Protein AF-A0A398CR33-F1 (afdb_monomer_lite)

Radius of gyration: 19.49 Å; chains: 1; bounding box: 33×24×61 Å

Secondary structure (DSSP, 8-state):
-HHHHHHHHHHHHHTTTTHHHHHHHHHHHHHHHTSSS--HHHHHHHHHHHHHHHHHHHHHHHHTTS-HHHHHHHHHHHHHHHHHHH--

Organism: NCBI:txid2315694

Sequence (88 aa):
MRALIVYQLKHYIRSYRYFPPLLLYIVSIVFIYGIVPNPVMESYSLTSAVLFLFSAWLGFSYIDSEHEIQQMIASSHAATSLNIIWLK

pLDDT: mean 86.83, std 15.14, range [38.12, 97.94]

Structure (mmCIF, N/CA/C/O backbone):
data_AF-A0A398CR33-F1
#
_entry.id   AF-A0A398CR33-F1
#
loop_
_atom_site.group_PDB
_atom_site.id
_atom_site.type_symbol
_atom_site.label_atom_id
_atom_site.label_alt_id
_atom_site.label_comp_id
_atom_site.label_asym_id
_atom_site.label_entity_id
_atom_site.label_seq_id
_atom_site.pdbx_PDB_ins_code
_atom_site.Cartn_x
_atom_site.Cartn_y
_atom_site.Cartn_z
_atom_site.occupancy
_atom_site.B_iso_or_equiv
_atom_site.auth_seq_id
_atom_site.auth_comp_id
_atom_site.auth_asym_id
_atom_site.auth_atom_id
_atom_site.pdbx_PDB_model_num
ATOM 1 N N . MET A 1 1 ? -7.770 -14.096 20.419 1.00 74.88 1 MET A N 1
ATOM 2 C CA . MET A 1 1 ? -6.870 -13.487 19.408 1.00 74.88 1 MET A CA 1
ATOM 3 C C . MET A 1 1 ? -7.356 -13.612 17.959 1.00 74.88 1 MET A C 1
ATOM 5 O O . MET A 1 1 ? -7.461 -12.586 17.304 1.00 74.88 1 MET A O 1
ATOM 9 N N . ARG A 1 2 ? -7.713 -14.804 17.443 1.00 85.38 2 ARG A N 1
ATOM 10 C CA . ARG A 1 2 ? -8.149 -14.980 16.033 1.00 85.38 2 ARG A CA 1
ATOM 11 C C . ARG A 1 2 ? -9.292 -14.050 15.595 1.00 85.38 2 ARG A C 1
ATOM 13 O O . ARG A 1 2 ? -9.229 -13.492 14.507 1.00 85.38 2 ARG A O 1
ATOM 20 N N . ALA A 1 3 ? -10.314 -13.873 16.435 1.00 86.44 3 ALA A N 1
ATOM 21 C CA . ALA A 1 3 ? -11.458 -13.012 16.121 1.00 86.44 3 ALA A CA 1
ATOM 22 C C . ALA A 1 3 ? -11.055 -11.544 15.893 1.00 86.44 3 ALA A C 1
ATOM 24 O O . ALA A 1 3 ? -11.548 -10.924 14.958 1.00 86.44 3 ALA A O 1
ATOM 25 N N . LEU A 1 4 ? -10.111 -11.028 16.688 1.00 86.06 4 LEU A N 1
ATOM 26 C CA . LEU A 1 4 ? -9.612 -9.657 16.576 1.00 86.06 4 LEU A CA 1
ATOM 27 C C . LEU A 1 4 ? -8.800 -9.451 15.294 1.00 86.06 4 LEU A C 1
ATOM 29 O O . LEU A 1 4 ? -9.019 -8.478 14.585 1.00 86.06 4 LEU A O 1
ATOM 33 N N . ILE A 1 5 ? -7.928 -10.403 14.945 1.00 88.38 5 ILE A N 1
ATOM 34 C CA . ILE A 1 5 ? -7.162 -10.366 13.686 1.00 88.38 5 ILE A CA 1
ATOM 35 C C . ILE A 1 5 ? -8.109 -10.359 12.480 1.00 88.38 5 ILE A C 1
ATOM 37 O O . ILE A 1 5 ? -7.949 -9.564 11.558 1.00 88.38 5 ILE A O 1
ATOM 41 N N . VAL A 1 6 ? -9.124 -11.230 12.492 1.00 91.25 6 VAL A N 1
ATOM 42 C CA . VAL A 1 6 ? -10.127 -11.295 11.418 1.00 91.25 6 VAL A CA 1
ATOM 43 C C . VAL A 1 6 ? -10.942 -10.004 11.343 1.00 91.25 6 VAL A C 1
ATOM 45 O O . VAL A 1 6 ? -11.276 -9.570 10.243 1.00 91.25 6 VAL A O 1
ATOM 48 N N . TYR A 1 7 ? -11.261 -9.398 12.486 1.00 90.62 7 TYR A N 1
ATOM 49 C CA . TYR A 1 7 ? -11.959 -8.119 12.558 1.00 90.62 7 TYR A CA 1
ATOM 50 C C . TYR A 1 7 ? -11.112 -6.983 11.957 1.00 90.62 7 TYR A C 1
ATOM 52 O O . TYR A 1 7 ? -11.591 -6.362 11.008 1.00 90.62 7 TYR A O 1
ATOM 60 N N . GLN A 1 8 ? -9.843 -6.812 12.357 1.00 90.88 8 GLN A N 1
ATOM 61 C CA . GLN A 1 8 ? -8.973 -5.775 11.771 1.00 90.88 8 GLN A CA 1
ATOM 62 C C . GLN A 1 8 ? -8.763 -5.967 10.276 1.00 90.88 8 GLN A C 1
ATOM 64 O O . GLN A 1 8 ? -8.855 -5.011 9.509 1.00 90.88 8 GLN A O 1
ATOM 69 N N . LEU A 1 9 ? -8.531 -7.204 9.833 1.00 91.88 9 LEU A N 1
ATOM 70 C CA . LEU A 1 9 ? -8.317 -7.475 8.416 1.00 91.88 9 LEU A CA 1
ATOM 71 C C . LEU A 1 9 ? -9.573 -7.161 7.592 1.00 91.88 9 LEU A C 1
ATOM 73 O O . LEU A 1 9 ? -9.489 -6.514 6.550 1.00 91.88 9 LEU A O 1
ATOM 77 N N . LYS A 1 10 ? -10.756 -7.577 8.066 1.00 93.94 10 LYS A N 1
ATOM 78 C CA . LYS A 1 10 ? -12.030 -7.267 7.400 1.00 93.94 10 LYS A CA 1
ATOM 79 C C . LYS A 1 10 ? -12.321 -5.769 7.393 1.00 93.94 10 LYS A C 1
ATOM 81 O O . LYS A 1 10 ? -12.822 -5.273 6.386 1.00 93.94 10 LYS A O 1
ATOM 86 N N . HIS A 1 11 ? -12.029 -5.071 8.489 1.00 93.12 11 HIS A N 1
ATOM 87 C CA . HIS A 1 11 ? -12.181 -3.619 8.594 1.00 93.12 11 HIS A CA 1
ATOM 88 C C . HIS A 1 11 ? -11.294 -2.904 7.574 1.00 93.12 11 HIS A C 1
ATOM 90 O O . HIS A 1 11 ? -11.786 -2.129 6.753 1.00 93.12 11 HIS A O 1
ATOM 96 N N . TYR A 1 12 ? -10.010 -3.260 7.534 1.00 94.25 12 TYR A N 1
ATOM 97 C CA . TYR A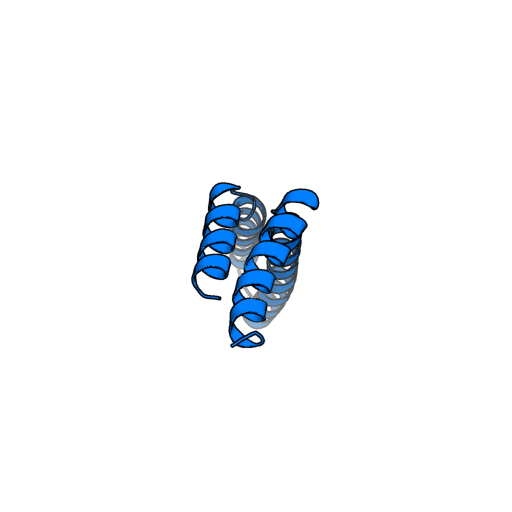 1 12 ? -9.058 -2.672 6.603 1.00 94.25 12 TYR A CA 1
ATOM 98 C C . TYR A 1 12 ? -9.433 -2.921 5.137 1.00 94.25 12 TYR A C 1
ATOM 100 O O . TYR A 1 12 ? -9.462 -1.981 4.343 1.00 94.25 12 TYR A O 1
ATOM 108 N N . ILE A 1 13 ? -9.810 -4.153 4.778 1.00 94.75 13 ILE A N 1
ATOM 109 C CA . ILE A 1 13 ? -10.238 -4.488 3.410 1.00 94.75 13 ILE A CA 1
ATOM 110 C C . ILE A 1 13 ? -11.484 -3.683 3.012 1.00 94.75 13 ILE A C 1
ATOM 112 O O . ILE A 1 13 ? -11.552 -3.161 1.904 1.00 94.75 13 ILE A O 1
ATOM 116 N N . ARG A 1 14 ? -12.458 -3.518 3.914 1.00 94.38 14 ARG A N 1
ATOM 117 C CA . ARG A 1 14 ? -13.673 -2.730 3.635 1.00 94.38 14 ARG A CA 1
ATOM 118 C C . ARG A 1 14 ? -13.414 -1.235 3.478 1.00 94.38 14 ARG A C 1
ATOM 120 O O . ARG A 1 14 ? -14.205 -0.561 2.828 1.00 94.38 14 ARG A O 1
ATOM 127 N N . SER A 1 15 ? -12.333 -0.721 4.059 1.00 92.62 15 SER A N 1
ATOM 128 C CA . SER A 1 15 ? -11.958 0.689 3.928 1.00 92.62 15 SER A CA 1
ATOM 129 C C . SER A 1 15 ? -11.408 1.046 2.542 1.00 92.62 15 SER A C 1
ATOM 131 O O . SER A 1 15 ? -11.266 2.226 2.236 1.00 92.62 15 SER A O 1
ATOM 133 N N . TYR A 1 16 ? -11.048 0.045 1.723 1.00 94.19 16 TYR A N 1
ATOM 134 C CA . TYR A 1 16 ? -10.385 0.202 0.421 1.00 94.19 16 TYR A CA 1
ATOM 135 C C . TYR A 1 16 ? -9.098 1.046 0.442 1.00 94.19 16 TYR A C 1
ATOM 137 O O . TYR A 1 16 ? -8.546 1.364 -0.610 1.00 94.19 16 TYR A O 1
ATOM 145 N N . ARG A 1 17 ? -8.546 1.358 1.623 1.00 93.69 17 ARG A N 1
ATOM 146 C CA . ARG A 1 17 ? -7.324 2.164 1.762 1.00 93.69 17 ARG A CA 1
ATOM 147 C C . ARG A 1 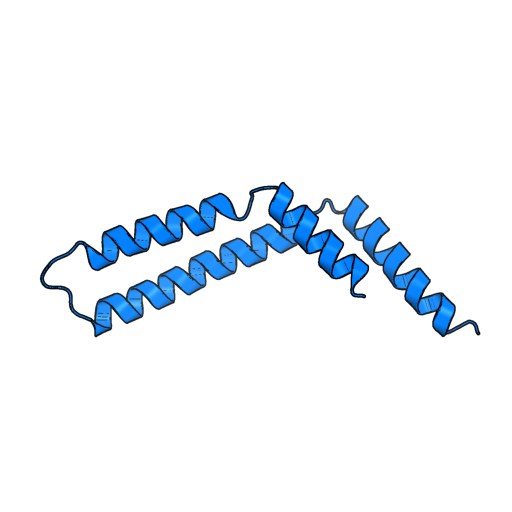17 ? -6.064 1.455 1.244 1.00 93.69 17 ARG A C 1
ATOM 149 O O . ARG A 1 17 ? -5.064 2.116 0.988 1.00 93.69 17 ARG A O 1
ATOM 156 N N . TYR A 1 18 ? -6.127 0.138 1.033 1.00 94.88 18 TYR A N 1
ATOM 157 C CA . TYR A 1 18 ? -5.070 -0.638 0.377 1.00 94.88 18 TYR A CA 1
ATOM 158 C C . TYR A 1 18 ? -5.009 -0.411 -1.143 1.00 94.88 18 TYR A C 1
ATOM 160 O O . TYR A 1 18 ? -3.992 -0.706 -1.767 1.00 94.88 18 TYR A O 1
ATOM 168 N N . PHE A 1 19 ? -6.090 0.084 -1.757 1.00 96.56 19 PHE A N 1
ATOM 169 C CA . PHE A 1 19 ? -6.199 0.186 -3.211 1.00 96.56 19 PHE A CA 1
ATOM 170 C C . PHE A 1 19 ? -5.252 1.237 -3.817 1.00 96.56 19 PHE A C 1
ATOM 172 O O . PHE A 1 19 ? -4.547 0.886 -4.763 1.00 96.56 19 PHE A O 1
ATOM 179 N N . PRO A 1 20 ? -5.140 2.475 -3.282 1.00 95.94 20 PRO A N 1
ATOM 180 C CA . PRO A 1 20 ? -4.208 3.470 -3.814 1.00 95.94 20 PRO A CA 1
ATOM 181 C C . PRO A 1 20 ? -2.735 3.016 -3.869 1.00 95.94 20 PRO A C 1
ATOM 183 O O . PRO A 1 20 ? -2.160 3.080 -4.957 1.00 95.94 20 PRO A O 1
ATOM 186 N N . PRO A 1 21 ? -2.108 2.518 -2.777 1.00 96.88 21 PRO A N 1
ATOM 187 C CA . PRO A 1 21 ? -0.712 2.081 -2.840 1.00 96.88 21 PRO A CA 1
ATOM 188 C C . PRO A 1 21 ? -0.517 0.875 -3.767 1.00 96.88 21 PRO A C 1
ATOM 190 O O . PRO A 1 21 ? 0.489 0.799 -4.466 1.00 96.88 21 PRO A O 1
ATOM 193 N N . LEU A 1 22 ? -1.484 -0.045 -3.829 1.00 96.88 22 LEU A N 1
ATOM 194 C CA . LEU A 1 22 ? -1.397 -1.221 -4.694 1.00 96.88 22 LEU A CA 1
ATOM 195 C C . LEU A 1 22 ? -1.489 -0.841 -6.180 1.00 96.88 22 LEU A C 1
ATOM 197 O O . LEU A 1 22 ? -0.688 -1.311 -6.987 1.00 96.88 22 LEU A O 1
ATOM 201 N N . LEU A 1 23 ? -2.420 0.043 -6.544 1.00 97.81 23 LEU A N 1
ATOM 202 C CA . LEU A 1 23 ? -2.572 0.517 -7.920 1.00 97.81 23 LEU A CA 1
ATOM 203 C C . LEU A 1 23 ? -1.333 1.289 -8.382 1.00 97.81 23 LEU A C 1
ATOM 205 O O . LEU A 1 23 ? -0.818 1.029 -9.468 1.00 97.81 23 LEU A O 1
ATOM 209 N N . LEU A 1 24 ? -0.822 2.199 -7.551 1.00 97.75 24 LEU A N 1
ATOM 210 C CA . LEU A 1 24 ? 0.382 2.965 -7.871 1.00 97.75 24 LEU A CA 1
ATOM 211 C C . LEU A 1 24 ? 1.622 2.073 -7.985 1.00 97.75 24 LEU A C 1
ATOM 213 O O . LEU A 1 24 ? 2.457 2.315 -8.857 1.00 97.75 24 LEU A O 1
ATOM 217 N N . TYR A 1 25 ? 1.724 1.011 -7.181 1.00 97.69 25 TYR A N 1
ATOM 218 C CA . TYR A 1 25 ? 2.785 0.021 -7.338 1.00 97.69 25 TYR A CA 1
ATOM 219 C C . TYR A 1 25 ? 2.715 -0.671 -8.705 1.00 97.69 25 TYR A C 1
ATOM 221 O O . TYR A 1 25 ? 3.716 -0.710 -9.416 1.00 97.69 25 TYR A O 1
ATOM 229 N N . ILE A 1 26 ? 1.534 -1.139 -9.127 1.00 97.81 26 ILE A N 1
ATOM 230 C CA . ILE A 1 26 ? 1.351 -1.774 -10.445 1.00 97.81 26 ILE A CA 1
ATOM 231 C C . ILE A 1 26 ? 1.725 -0.813 -11.580 1.00 97.81 26 ILE A C 1
ATOM 233 O O . ILE A 1 26 ? 2.466 -1.194 -12.484 1.00 97.81 26 ILE A O 1
ATOM 237 N N . VAL A 1 27 ? 1.261 0.440 -11.521 1.00 97.75 27 VAL A N 1
ATOM 238 C CA . VAL A 1 27 ? 1.619 1.473 -12.510 1.00 97.75 27 VAL A CA 1
ATOM 239 C C . VAL A 1 27 ? 3.133 1.689 -12.544 1.00 97.75 27 VAL A C 1
ATOM 241 O O . VAL A 1 27 ? 3.716 1.777 -13.623 1.00 97.75 27 VAL A O 1
ATOM 244 N N . SER A 1 28 ? 3.784 1.705 -11.378 1.00 96.25 28 SER A N 1
ATOM 245 C CA . SER A 1 28 ? 5.240 1.837 -11.275 1.00 96.25 28 SER A CA 1
ATOM 246 C C . SER A 1 28 ? 5.964 0.668 -11.951 1.00 96.25 28 SER A C 1
ATOM 248 O O . SER A 1 28 ? 6.916 0.893 -12.691 1.00 96.25 28 SER A O 1
ATOM 250 N N . ILE A 1 29 ? 5.493 -0.573 -11.770 1.00 96.38 29 ILE A N 1
ATOM 251 C CA . ILE A 1 29 ? 6.049 -1.755 -12.451 1.00 96.38 29 ILE A CA 1
ATOM 252 C C . ILE A 1 29 ? 5.922 -1.629 -13.973 1.00 96.38 29 ILE A C 1
ATOM 254 O O . ILE A 1 29 ? 6.902 -1.857 -14.681 1.00 96.38 29 ILE A O 1
ATOM 258 N N . VAL A 1 30 ? 4.753 -1.226 -14.481 1.00 96.31 30 VAL A N 1
ATOM 259 C CA . VAL A 1 30 ? 4.547 -1.014 -15.926 1.00 96.31 30 VAL A CA 1
ATOM 260 C C . VAL A 1 30 ? 5.534 0.019 -16.473 1.00 96.31 30 VAL A C 1
ATOM 262 O O . VAL A 1 30 ? 6.113 -0.188 -17.536 1.00 96.31 30 VAL A O 1
ATOM 265 N N . PHE A 1 31 ? 5.776 1.099 -15.728 1.00 94.69 31 PHE A N 1
ATOM 266 C CA . PHE A 1 31 ? 6.710 2.148 -16.128 1.00 94.69 31 PHE A CA 1
ATOM 267 C C . PHE A 1 31 ? 8.170 1.674 -16.135 1.00 94.69 31 PHE A C 1
ATOM 269 O O . PHE A 1 31 ? 8.892 1.930 -17.094 1.00 94.69 31 PHE A O 1
ATOM 276 N N . ILE A 1 32 ? 8.598 0.956 -15.091 1.00 94.62 32 ILE A N 1
ATOM 277 C CA . ILE A 1 32 ? 9.984 0.481 -14.952 1.00 94.62 32 ILE A CA 1
ATOM 278 C C . ILE A 1 32 ? 10.314 -0.558 -16.027 1.00 94.62 32 ILE A C 1
ATOM 280 O O . ILE A 1 32 ? 11.372 -0.497 -16.647 1.00 94.62 32 ILE A O 1
ATOM 284 N N . TYR A 1 33 ? 9.405 -1.502 -16.282 1.00 94.69 33 TYR A N 1
ATOM 285 C CA . TYR A 1 33 ? 9.646 -2.580 -17.243 1.00 94.69 33 TYR A CA 1
ATOM 286 C C . TYR A 1 33 ? 9.294 -2.225 -18.692 1.00 94.69 33 TYR A C 1
ATOM 288 O O . TYR A 1 33 ? 9.647 -2.983 -19.593 1.00 94.69 33 TYR A O 1
ATOM 296 N N . GLY A 1 34 ? 8.634 -1.089 -18.934 1.00 92.88 34 GLY A N 1
ATOM 297 C CA . GLY A 1 34 ? 8.271 -0.629 -20.276 1.00 92.88 34 GLY A CA 1
ATOM 298 C C . GLY A 1 34 ? 9.438 -0.077 -21.106 1.00 92.88 34 GLY A C 1
ATOM 299 O O . GLY A 1 34 ? 9.282 0.119 -22.310 1.00 92.88 34 GLY A O 1
ATOM 300 N N . ILE A 1 35 ? 10.602 0.176 -20.495 1.00 87.31 35 ILE A N 1
ATOM 301 C CA . ILE A 1 35 ? 11.772 0.763 -21.165 1.00 87.31 35 ILE A CA 1
ATOM 302 C C . ILE A 1 35 ? 12.659 -0.344 -21.750 1.00 87.31 35 ILE A C 1
ATOM 304 O O . ILE A 1 35 ? 13.074 -1.255 -21.038 1.00 87.31 35 ILE A O 1
ATOM 308 N N . VAL A 1 36 ? 12.985 -0.248 -23.044 1.00 88.69 36 VAL A N 1
ATOM 309 C CA . VAL A 1 36 ? 13.847 -1.203 -23.766 1.00 88.69 36 VAL A CA 1
ATOM 310 C C . VAL A 1 36 ? 15.099 -0.483 -24.300 1.00 88.69 36 VAL A C 1
ATOM 312 O O . VAL A 1 36 ? 14.948 0.585 -24.893 1.00 88.69 36 VAL A O 1
ATOM 315 N N . PRO A 1 37 ? 16.317 -1.054 -24.160 1.00 89.50 37 PRO A N 1
ATOM 316 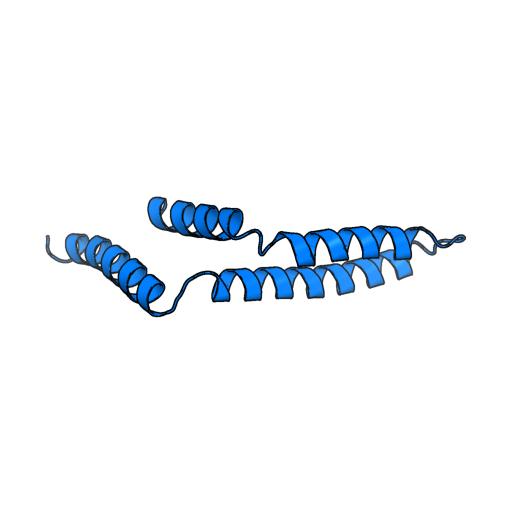C CA . PRO A 1 37 ? 16.640 -2.318 -23.489 1.00 89.50 37 PRO A CA 1
ATOM 317 C C . PRO A 1 37 ? 16.557 -2.200 -21.961 1.00 89.50 37 PRO A C 1
ATOM 319 O O . PRO A 1 37 ? 16.995 -1.208 -21.387 1.00 89.50 37 PRO A O 1
ATOM 322 N N . ASN A 1 38 ? 16.015 -3.231 -21.306 1.00 87.19 38 ASN A N 1
ATOM 323 C CA . ASN A 1 38 ? 15.824 -3.238 -19.858 1.00 87.19 38 ASN A CA 1
ATOM 324 C C . ASN A 1 38 ? 16.986 -3.958 -19.134 1.00 87.19 38 ASN A C 1
ATOM 326 O O . ASN A 1 38 ? 17.078 -5.188 -19.228 1.00 87.19 38 ASN A O 1
ATOM 330 N N . PRO A 1 39 ? 17.861 -3.246 -18.396 1.00 92.00 39 PRO A N 1
ATOM 331 C CA . PRO A 1 39 ? 18.857 -3.877 -17.536 1.00 92.00 39 PRO A CA 1
ATOM 332 C C . PRO A 1 39 ? 18.192 -4.540 -16.319 1.00 92.00 39 PRO A C 1
ATOM 334 O O . PRO A 1 39 ? 17.686 -3.871 -15.419 1.00 92.00 39 PRO A O 1
ATOM 337 N N . VAL A 1 40 ? 18.247 -5.875 -16.258 1.00 91.12 40 VAL A N 1
ATOM 338 C CA . VAL A 1 40 ? 17.552 -6.677 -15.231 1.00 91.12 40 VAL A CA 1
ATOM 339 C C . VAL A 1 40 ? 17.952 -6.284 -13.804 1.00 91.12 40 VAL A C 1
ATOM 341 O O . VAL A 1 40 ? 17.086 -6.167 -12.941 1.00 91.12 40 VAL A O 1
ATOM 344 N N . MET A 1 41 ? 19.246 -6.058 -13.550 1.00 94.19 41 MET A N 1
ATOM 345 C CA . MET A 1 41 ? 19.750 -5.768 -12.200 1.00 94.19 41 MET A CA 1
ATOM 346 C C . MET A 1 41 ? 19.285 -4.402 -11.673 1.00 94.19 41 MET A C 1
ATOM 348 O O . MET A 1 41 ? 18.844 -4.293 -10.528 1.00 94.19 41 MET A O 1
ATOM 352 N N . GLU A 1 42 ? 19.348 -3.367 -12.511 1.00 93.56 42 GLU A N 1
ATOM 353 C CA . GLU A 1 42 ? 18.932 -2.010 -12.138 1.00 93.56 42 GLU A CA 1
ATOM 354 C C . GLU A 1 42 ? 17.418 -1.940 -11.928 1.00 93.56 42 GLU A C 1
ATOM 356 O O . GLU A 1 42 ? 16.945 -1.448 -10.903 1.00 93.56 42 GLU A O 1
ATOM 361 N N . SER A 1 43 ? 16.643 -2.530 -12.842 1.00 94.56 43 SER A N 1
ATOM 362 C CA . SER A 1 43 ? 15.186 -2.592 -12.713 1.00 94.56 43 SER A CA 1
ATOM 363 C C . SER A 1 43 ? 14.748 -3.405 -11.496 1.00 94.56 43 SER A C 1
ATOM 365 O O . SER A 1 43 ? 13.839 -2.992 -10.776 1.00 94.56 43 SER A O 1
ATOM 367 N N . TYR A 1 44 ? 15.423 -4.515 -11.182 1.00 94.56 44 TYR A N 1
ATOM 368 C CA . TYR A 1 44 ? 15.172 -5.261 -9.947 1.00 94.56 44 TYR A CA 1
ATOM 369 C C . TYR A 1 44 ? 15.443 -4.413 -8.695 1.00 94.56 44 TYR A C 1
ATOM 371 O O . TYR A 1 44 ? 14.610 -4.357 -7.786 1.00 94.56 44 TYR A O 1
ATOM 379 N N . SER A 1 45 ? 16.572 -3.705 -8.662 1.00 96.06 45 SER A N 1
ATOM 380 C CA . SER A 1 45 ? 16.947 -2.860 -7.524 1.00 96.06 45 SER A CA 1
ATOM 381 C C . SER A 1 45 ? 15.934 -1.731 -7.310 1.00 96.06 45 SER A C 1
ATOM 383 O O . SER A 1 45 ? 15.451 -1.526 -6.193 1.00 96.06 45 SER A O 1
ATOM 385 N N . LEU A 1 46 ? 15.521 -1.065 -8.393 1.00 96.25 46 LEU A N 1
ATOM 386 C CA . LEU A 1 46 ? 14.510 -0.011 -8.356 1.00 96.25 46 LEU A CA 1
ATOM 387 C C . LEU A 1 46 ? 13.144 -0.543 -7.907 1.00 96.25 46 LEU A C 1
ATOM 389 O O . LEU A 1 46 ? 12.507 0.041 -7.034 1.00 96.25 46 LEU A O 1
ATOM 393 N N . THR A 1 47 ? 12.696 -1.677 -8.450 1.00 96.94 47 THR A N 1
ATOM 394 C CA . THR A 1 47 ? 11.397 -2.271 -8.082 1.00 96.94 47 THR A CA 1
ATOM 395 C C . THR A 1 47 ? 11.354 -2.711 -6.621 1.00 96.94 47 THR A C 1
ATOM 397 O O . THR A 1 47 ? 10.313 -2.568 -5.981 1.00 96.94 47 THR A O 1
ATOM 400 N N . SER A 1 48 ? 12.480 -3.168 -6.068 1.00 97.06 48 SER A N 1
ATOM 401 C CA . SER A 1 48 ? 12.613 -3.529 -4.653 1.00 97.06 48 SER A CA 1
ATOM 402 C C . SER A 1 48 ? 12.508 -2.303 -3.741 1.00 97.06 48 SER A C 1
ATOM 404 O O . SER A 1 48 ? 11.777 -2.329 -2.749 1.00 97.06 48 SER A O 1
ATOM 406 N N . ALA A 1 49 ? 13.174 -1.200 -4.098 1.00 97.62 49 ALA A N 1
ATOM 407 C CA . ALA A 1 49 ? 13.068 0.062 -3.362 1.00 97.62 49 ALA A CA 1
ATOM 408 C C . ALA A 1 49 ? 11.638 0.626 -3.404 1.00 97.62 49 ALA A C 1
ATOM 410 O O . ALA A 1 49 ? 11.087 1.049 -2.387 1.00 97.62 49 ALA A O 1
ATOM 411 N N . VAL A 1 50 ? 11.003 0.571 -4.575 1.00 97.56 50 VAL A N 1
ATOM 412 C CA . VAL A 1 50 ? 9.615 0.995 -4.764 1.00 97.56 50 VAL A CA 1
ATOM 413 C C . VAL A 1 50 ? 8.649 0.111 -3.962 1.00 97.56 50 VAL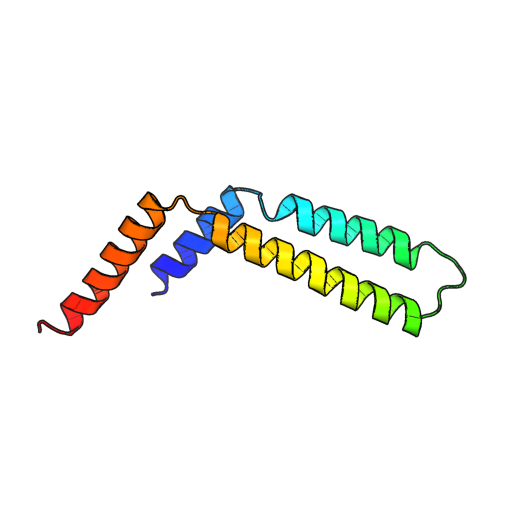 A C 1
ATOM 415 O O . VAL A 1 50 ? 7.771 0.631 -3.276 1.00 97.56 50 VAL A O 1
ATOM 418 N N . LEU A 1 51 ? 8.839 -1.213 -3.966 1.00 97.69 51 LEU A N 1
ATOM 419 C CA . LEU A 1 51 ? 8.053 -2.149 -3.155 1.00 97.69 51 LEU A CA 1
ATOM 420 C C . LEU A 1 51 ? 8.146 -1.820 -1.661 1.00 97.69 51 LEU A C 1
ATOM 422 O O . LEU A 1 51 ? 7.128 -1.853 -0.969 1.00 97.69 51 LEU A O 1
ATOM 426 N N . PHE A 1 52 ? 9.338 -1.479 -1.164 1.00 97.94 52 PHE A N 1
ATOM 427 C CA . PHE A 1 52 ? 9.525 -1.070 0.227 1.00 97.94 52 PHE A CA 1
ATOM 428 C C . PHE A 1 52 ? 8.692 0.174 0.570 1.00 97.94 52 PHE A C 1
ATOM 430 O O . PHE A 1 52 ? 7.964 0.165 1.564 1.00 97.94 52 PHE A O 1
ATOM 437 N N . LEU A 1 53 ? 8.718 1.205 -0.281 1.00 97.88 53 LEU A N 1
ATOM 438 C CA . LEU A 1 53 ? 7.932 2.429 -0.084 1.00 97.88 53 LEU A CA 1
ATOM 439 C C . LEU A 1 53 ? 6.422 2.149 -0.044 1.00 97.88 53 LEU A C 1
ATOM 441 O O . LEU A 1 53 ? 5.728 2.599 0.869 1.00 97.88 53 LEU A O 1
ATOM 445 N N . PHE A 1 54 ? 5.907 1.366 -0.994 1.00 97.94 54 PHE A N 1
ATOM 446 C CA . PHE A 1 54 ? 4.482 1.024 -1.027 1.00 97.94 54 PHE A CA 1
ATOM 447 C C . PHE A 1 54 ? 4.067 0.091 0.117 1.00 97.94 54 PHE A C 1
ATOM 449 O O . PHE A 1 54 ? 2.954 0.210 0.629 1.00 97.94 54 PHE A O 1
ATOM 456 N N . SER A 1 55 ? 4.965 -0.781 0.580 1.00 97.31 55 SER A N 1
ATOM 457 C CA . SER A 1 55 ? 4.734 -1.617 1.766 1.00 97.31 55 SER A CA 1
ATOM 458 C C . SER A 1 55 ? 4.652 -0.776 3.040 1.00 97.31 55 SER A C 1
ATOM 460 O O . SER A 1 55 ? 3.770 -1.003 3.868 1.00 97.31 55 SER A O 1
ATOM 462 N N . ALA A 1 56 ? 5.517 0.233 3.181 1.00 97.38 56 ALA A N 1
ATOM 463 C CA . ALA A 1 56 ? 5.446 1.181 4.289 1.00 97.38 56 ALA A CA 1
ATOM 464 C C . ALA A 1 56 ? 4.120 1.957 4.269 1.00 97.38 56 ALA A C 1
ATOM 466 O O . ALA A 1 56 ? 3.460 2.070 5.300 1.00 97.38 56 ALA A O 1
ATOM 467 N N . TRP A 1 57 ? 3.679 2.418 3.094 1.00 97.38 57 TRP A N 1
ATOM 468 C CA . TRP A 1 57 ? 2.378 3.073 2.942 1.00 97.38 57 TRP A CA 1
ATOM 469 C C . TRP A 1 57 ? 1.221 2.146 3.347 1.00 97.38 57 TRP A C 1
ATOM 471 O O . TRP A 1 57 ? 0.369 2.549 4.139 1.00 97.38 57 TRP A O 1
ATOM 481 N N . LEU A 1 58 ? 1.209 0.890 2.891 1.00 96.62 58 LEU A N 1
ATOM 482 C CA . LEU A 1 58 ? 0.217 -0.100 3.332 1.00 96.62 58 LEU A CA 1
ATOM 483 C C . LEU A 1 58 ? 0.219 -0.275 4.858 1.00 96.62 58 LEU A C 1
ATOM 485 O O . LEU A 1 58 ? -0.847 -0.290 5.470 1.00 96.62 58 LEU A O 1
ATOM 489 N N . GLY A 1 59 ? 1.399 -0.342 5.478 1.00 95.12 59 GLY A N 1
ATOM 490 C CA . GLY A 1 59 ? 1.549 -0.435 6.931 1.00 95.12 59 GLY A CA 1
ATOM 491 C C . GLY A 1 59 ? 0.961 0.767 7.675 1.00 95.12 59 GLY A C 1
ATOM 492 O O . GLY A 1 59 ? 0.138 0.588 8.572 1.00 95.12 59 GLY A O 1
ATOM 493 N N . PHE A 1 60 ? 1.315 1.993 7.275 1.00 94.94 60 PHE A N 1
ATOM 494 C CA . PHE A 1 60 ? 0.756 3.213 7.873 1.00 94.94 60 PHE A CA 1
ATOM 495 C C . PHE A 1 60 ? -0.758 3.303 7.684 1.00 94.94 60 PHE A C 1
ATOM 497 O O . PHE A 1 60 ? -1.490 3.594 8.624 1.00 94.94 60 PHE A O 1
ATOM 504 N N . SER A 1 61 ? -1.231 2.985 6.482 1.00 94.50 61 SER A N 1
ATOM 505 C CA . SER A 1 61 ? -2.652 2.947 6.147 1.00 94.50 61 SER A CA 1
ATOM 506 C C . SER A 1 61 ? -3.429 1.952 7.015 1.00 94.50 61 SER A C 1
ATOM 508 O O . SER A 1 61 ? -4.567 2.227 7.397 1.00 94.50 61 SER A O 1
ATOM 510 N N . TYR A 1 62 ? -2.821 0.806 7.330 1.00 93.31 62 TYR A N 1
ATOM 511 C CA . TYR A 1 62 ? -3.393 -0.209 8.208 1.00 93.31 62 TYR A CA 1
ATOM 512 C C . TYR A 1 62 ? -3.465 0.262 9.666 1.00 93.31 62 TYR A C 1
ATOM 514 O O . TYR A 1 62 ? -4.513 0.117 10.294 1.00 93.31 62 TYR A O 1
ATOM 522 N N . ILE A 1 63 ? -2.392 0.864 10.190 1.00 90.81 63 ILE A N 1
ATOM 523 C CA . ILE A 1 63 ? -2.344 1.388 11.568 1.00 90.81 63 ILE A CA 1
ATOM 524 C C . ILE A 1 63 ? -3.375 2.509 11.765 1.00 90.81 63 ILE A C 1
ATOM 526 O O . ILE A 1 63 ? -4.094 2.515 12.758 1.00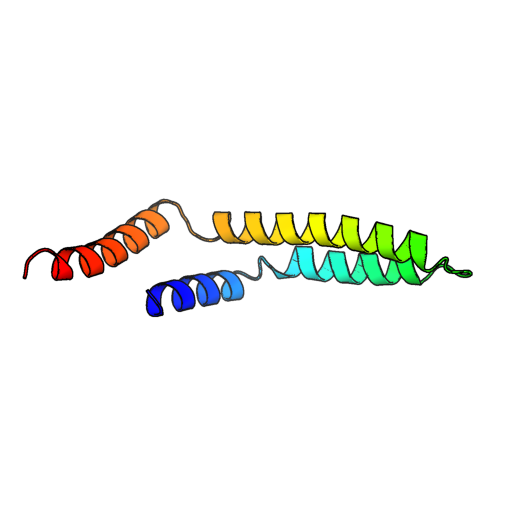 90.81 63 ILE A O 1
ATOM 530 N N . ASP A 1 64 ? -3.503 3.405 10.788 1.00 88.81 64 ASP A N 1
ATOM 531 C CA . ASP A 1 64 ? -4.444 4.533 10.815 1.00 88.81 64 ASP A CA 1
ATOM 532 C C . ASP A 1 64 ? -5.893 4.137 10.443 1.00 88.81 64 ASP A C 1
ATOM 534 O O . ASP A 1 64 ? -6.796 4.970 10.370 1.00 88.81 64 ASP A O 1
ATOM 538 N N . SER A 1 65 ? -6.153 2.858 10.150 1.00 88.88 65 SER A N 1
ATOM 539 C CA . SER A 1 65 ? -7.448 2.419 9.606 1.00 88.88 65 SER A CA 1
ATOM 540 C C . SER A 1 65 ? -8.617 2.503 10.588 1.00 88.88 65 SER A C 1
ATOM 542 O O . SER A 1 65 ? -9.768 2.642 10.162 1.00 88.88 65 SER A O 1
ATOM 544 N N . GLU A 1 66 ? -8.348 2.410 11.888 1.00 85.44 66 GLU A N 1
ATOM 545 C CA . GLU A 1 66 ? -9.361 2.416 12.941 1.00 85.44 66 GLU A CA 1
ATOM 546 C C . GLU A 1 66 ? -9.284 3.709 13.754 1.00 85.44 66 GLU A C 1
ATOM 548 O O . GLU A 1 66 ? -8.201 4.189 14.071 1.00 85.44 66 GLU A O 1
ATOM 553 N N . HIS A 1 67 ? -10.440 4.267 14.114 1.00 84.31 67 HIS A N 1
ATOM 554 C CA . HIS A 1 67 ? -10.504 5.477 14.926 1.00 84.31 67 HIS A CA 1
ATOM 555 C C . HIS A 1 67 ? -10.045 5.205 16.368 1.00 84.31 67 HIS A C 1
ATOM 557 O O . HIS A 1 67 ? -10.358 4.152 16.921 1.00 84.31 67 HIS A O 1
ATOM 563 N N . GLU A 1 68 ? -9.370 6.165 17.004 1.00 80.56 68 GLU A N 1
ATOM 564 C CA . GLU A 1 68 ? -8.738 6.004 18.327 1.00 80.56 68 GLU A CA 1
ATOM 565 C C . GLU A 1 68 ? -9.696 5.449 19.400 1.00 80.56 68 GLU A C 1
ATOM 567 O O . GLU A 1 68 ? -9.351 4.532 20.147 1.00 80.56 68 GLU A O 1
ATOM 572 N N . ILE A 1 69 ? -10.943 5.933 19.430 1.00 81.94 69 ILE A N 1
ATOM 573 C CA . ILE A 1 69 ? -11.973 5.461 20.373 1.00 81.94 69 ILE A CA 1
ATOM 574 C C . ILE A 1 69 ? -12.314 3.984 20.127 1.00 81.94 69 ILE A C 1
ATOM 576 O O . ILE A 1 69 ? -12.467 3.201 21.065 1.00 81.94 69 ILE A O 1
ATOM 580 N N . GLN A 1 70 ? -12.420 3.585 18.862 1.00 83.81 70 GLN A N 1
ATOM 581 C CA . GLN A 1 70 ? -12.764 2.219 18.480 1.00 83.81 70 GLN A CA 1
ATOM 582 C C . GLN A 1 70 ? -11.599 1.261 18.767 1.00 83.81 70 GLN A C 1
ATOM 584 O O . GLN A 1 70 ? -11.834 0.174 19.294 1.00 83.81 70 GLN A O 1
ATOM 589 N N . GLN A 1 71 ? -10.351 1.712 18.579 1.00 82.62 71 GLN A N 1
ATOM 590 C CA . GLN A 1 71 ? -9.153 0.984 19.012 1.00 82.62 71 GLN A CA 1
ATOM 591 C C . GLN A 1 71 ? -9.139 0.758 20.536 1.00 82.62 71 GLN A C 1
ATOM 593 O O . GLN A 1 71 ? -8.812 -0.336 21.007 1.00 82.62 71 GLN A O 1
ATOM 598 N N . MET A 1 72 ? -9.539 1.757 21.332 1.00 80.75 72 MET A N 1
ATOM 599 C CA . MET A 1 72 ? -9.626 1.635 22.795 1.00 80.75 72 MET A CA 1
ATOM 600 C C . MET A 1 72 ? -10.706 0.627 23.233 1.00 80.75 72 MET A C 1
ATOM 602 O O . MET A 1 72 ? -10.499 -0.186 24.138 1.00 80.75 72 MET A O 1
ATOM 606 N N . ILE A 1 73 ? -11.860 0.618 22.563 1.00 85.81 73 ILE A N 1
ATOM 607 C CA . ILE A 1 73 ? -12.930 -0.355 22.834 1.00 85.81 73 ILE A CA 1
ATOM 608 C C . ILE A 1 73 ? -12.498 -1.769 22.416 1.00 85.81 73 ILE A C 1
ATOM 610 O O . ILE A 1 73 ? -12.682 -2.721 23.178 1.00 85.81 73 ILE A O 1
ATOM 614 N N . ALA A 1 74 ? -11.889 -1.917 21.238 1.00 84.62 74 ALA A N 1
ATOM 615 C CA . ALA A 1 74 ? -11.413 -3.202 20.734 1.00 84.62 74 ALA A CA 1
ATOM 616 C C . ALA A 1 74 ? -10.316 -3.795 21.636 1.00 84.62 74 ALA A C 1
ATOM 618 O O . ALA A 1 74 ? -10.367 -4.979 21.975 1.00 84.62 74 ALA A O 1
ATOM 619 N N . SER A 1 75 ? -9.361 -2.971 22.080 1.00 79.56 75 SER A N 1
ATOM 620 C CA . SER A 1 75 ? -8.279 -3.384 22.984 1.00 79.56 75 SER A CA 1
ATOM 621 C C . SER A 1 75 ? -8.775 -3.721 24.391 1.00 79.56 75 SER A C 1
ATOM 623 O O . SER A 1 75 ? -8.345 -4.733 24.944 1.00 79.56 75 SER A O 1
ATOM 625 N N . SER A 1 76 ? -9.724 -2.962 24.951 1.00 80.69 76 SER A N 1
ATOM 626 C CA . SER A 1 76 ? -10.333 -3.288 26.250 1.00 80.69 76 SER A CA 1
ATOM 627 C C . SER A 1 76 ? -11.119 -4.599 26.207 1.00 80.69 76 SER A C 1
ATOM 629 O O . SER A 1 76 ? -10.914 -5.450 27.066 1.00 80.69 76 SER A O 1
ATOM 631 N N . HIS A 1 77 ? -11.932 -4.841 25.174 1.00 79.25 77 HIS A N 1
ATOM 632 C CA . HIS A 1 77 ? -12.660 -6.109 25.028 1.00 79.25 77 HIS A CA 1
ATOM 633 C C . HIS A 1 77 ? -11.716 -7.299 24.795 1.00 79.25 77 HIS A C 1
ATOM 635 O O . HIS A 1 77 ? -11.940 -8.394 25.321 1.00 79.25 77 HIS A O 1
ATOM 641 N N . ALA A 1 78 ? -10.625 -7.092 24.054 1.00 76.19 78 ALA A N 1
ATOM 642 C CA . ALA A 1 78 ? -9.579 -8.095 23.891 1.00 76.19 78 ALA A CA 1
ATOM 643 C C . ALA A 1 78 ? -8.850 -8.390 25.212 1.00 76.19 78 ALA A C 1
ATOM 645 O O . ALA A 1 78 ? -8.597 -9.554 25.523 1.00 76.1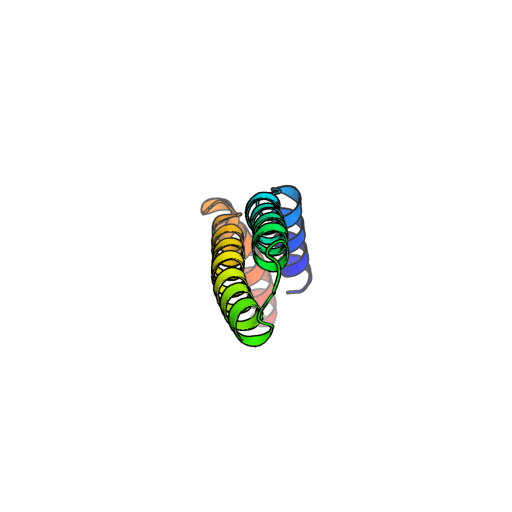9 78 ALA A O 1
ATOM 646 N N . ALA A 1 79 ? -8.557 -7.361 26.009 1.00 65.62 79 ALA A N 1
ATOM 647 C CA . ALA A 1 79 ? -7.904 -7.482 27.307 1.00 65.62 79 ALA A CA 1
ATOM 648 C C . ALA A 1 79 ? -8.823 -8.103 28.371 1.00 65.62 79 ALA A C 1
ATOM 650 O O . ALA A 1 79 ? -8.368 -8.941 29.142 1.00 65.62 79 ALA A O 1
ATOM 651 N N . THR A 1 80 ? -10.125 -7.805 28.385 1.00 55.78 80 THR A N 1
ATOM 652 C CA . THR A 1 80 ? -11.094 -8.487 29.260 1.00 55.78 80 THR A CA 1
ATOM 653 C C . THR A 1 80 ? -11.149 -9.986 28.959 1.00 55.78 80 THR A C 1
ATOM 655 O O . THR A 1 80 ? -11.217 -10.791 29.884 1.00 55.78 80 THR A O 1
ATOM 658 N N . SER A 1 81 ? -11.004 -10.393 27.690 1.00 51.91 81 SER A N 1
ATOM 659 C CA . SER A 1 81 ? -10.874 -11.817 27.335 1.00 51.91 81 SER A CA 1
ATOM 660 C C . SER A 1 81 ? -9.575 -12.473 27.840 1.00 51.91 81 SER A C 1
ATOM 662 O O . SER A 1 81 ? -9.546 -13.687 28.023 1.00 51.91 81 SER A O 1
ATOM 664 N N . LEU A 1 82 ? -8.525 -11.687 28.115 1.00 48.72 82 LEU A N 1
ATOM 665 C CA . LEU A 1 82 ? -7.294 -12.134 28.785 1.00 48.72 82 LEU A CA 1
ATOM 666 C C . LEU A 1 82 ? -7.426 -12.110 30.317 1.00 48.72 82 LEU A C 1
ATOM 668 O O . LEU A 1 82 ? -6.878 -12.980 30.985 1.00 48.72 82 LEU A O 1
ATOM 672 N N . ASN A 1 83 ? -8.177 -11.162 30.881 1.00 42.00 83 ASN A N 1
ATOM 673 C CA . ASN A 1 83 ? -8.340 -11.006 32.329 1.00 42.00 83 ASN A CA 1
ATOM 674 C C . ASN A 1 83 ? -9.293 -12.057 32.940 1.00 42.00 83 ASN A C 1
ATOM 676 O O . ASN A 1 83 ? -9.166 -12.408 34.106 1.00 42.00 83 ASN A O 1
ATOM 680 N N . ILE A 1 84 ? -10.190 -12.648 32.141 1.00 48.44 84 ILE A N 1
ATOM 681 C CA . ILE A 1 84 ? -11.005 -13.810 32.554 1.00 48.44 84 ILE A CA 1
ATOM 682 C C . ILE A 1 84 ? -10.148 -15.082 32.732 1.00 48.44 84 ILE A C 1
ATOM 684 O O . ILE A 1 84 ? -10.547 -15.991 33.456 1.00 48.44 84 ILE A O 1
ATOM 688 N N . ILE A 1 85 ? -8.963 -15.150 32.113 1.00 50.00 85 ILE A N 1
ATOM 689 C CA . ILE A 1 85 ? -8.034 -16.288 32.240 1.00 50.00 85 ILE A CA 1
ATOM 690 C C . ILE A 1 85 ? -7.146 -16.156 33.494 1.00 50.00 85 ILE A C 1
ATOM 692 O O . ILE A 1 85 ? -6.661 -17.164 33.989 1.00 50.00 85 ILE A O 1
ATOM 696 N N . TRP A 1 86 ? -6.978 -14.946 34.042 1.00 38.12 86 TRP A N 1
ATOM 697 C CA . TRP A 1 86 ? -6.199 -14.686 35.266 1.00 38.12 86 TRP A CA 1
ATOM 698 C C . TRP A 1 86 ? -7.051 -14.509 36.536 1.00 38.12 86 TRP A C 1
ATOM 700 O O . TRP A 1 86 ? -6.500 -14.361 37.624 1.00 38.12 86 TRP A O 1
ATOM 710 N N . LEU A 1 87 ? -8.384 -14.532 36.414 1.00 41.69 87 LEU A N 1
ATOM 711 C CA . LEU A 1 87 ? -9.344 -14.473 37.529 1.00 41.69 87 LEU A CA 1
ATOM 712 C C . LEU A 1 87 ? -10.149 -15.778 37.705 1.00 41.69 87 LEU A C 1
ATOM 714 O O . LEU A 1 87 ? -11.241 -15.771 38.276 1.00 41.69 87 LEU A O 1
ATOM 718 N N . LYS A 1 88 ? -9.610 -16.903 37.232 1.00 39.91 88 LYS A N 1
ATOM 719 C CA . LYS A 1 88 ? -10.036 -18.263 37.586 1.00 39.91 88 LYS A CA 1
ATOM 720 C C . LYS A 1 88 ? -8.831 -19.069 38.039 1.00 39.91 88 LYS A C 1
ATOM 722 O O . LYS A 1 88 ? -9.052 -19.971 38.873 1.00 39.91 88 LYS A O 1
#

Foldseek 3Di:
DVVLVVVLVVLLVVVCQLVVLVVVLVVVLCVQVVDPPHDPVVSVVVNVVSVVVSVVSSVVSSVPSDDPVVVVVSVVVVVVVVVVVVVD